Protein AF-D8S0X8-F1 (afdb_monomer_lite)

Structure (mmCIF, N/CA/C/O backbone):
data_AF-D8S0X8-F1
#
_entry.id   AF-D8S0X8-F1
#
loop_
_atom_site.group_PDB
_atom_site.id
_atom_site.type_symbol
_atom_site.label_atom_id
_atom_site.label_alt_id
_atom_site.label_comp_id
_atom_site.label_asym_id
_atom_site.label_entity_id
_atom_site.label_seq_id
_atom_site.pdbx_PDB_ins_code
_atom_site.Cartn_x
_atom_site.Cartn_y
_atom_site.Cartn_z
_atom_site.occupancy
_atom_site.B_iso_or_equiv
_atom_site.auth_seq_id
_atom_site.auth_comp_id
_atom_site.auth_asym_id
_atom_sit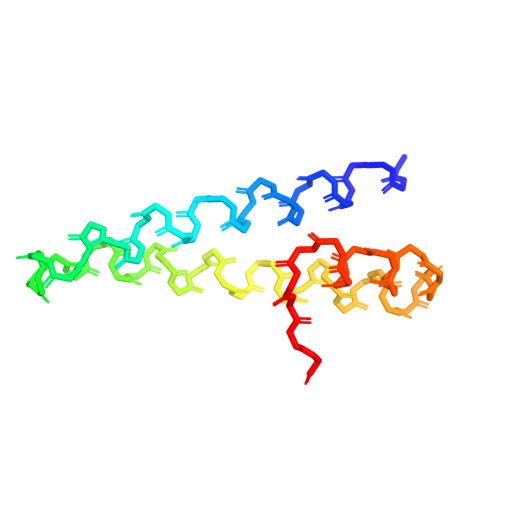e.auth_atom_id
_atom_s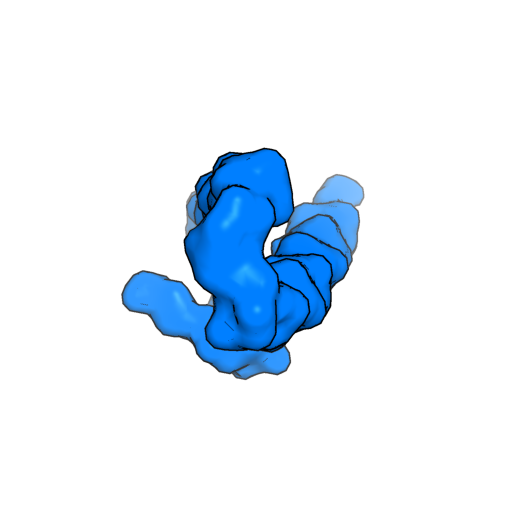ite.pdbx_PDB_model_num
ATOM 1 N N . SER A 1 1 ? 17.737 -11.671 -7.265 1.00 61.66 1 SER A N 1
ATOM 2 C CA . SER A 1 1 ? 17.440 -10.364 -6.626 1.00 61.66 1 SER A CA 1
ATOM 3 C C . SER A 1 1 ? 16.143 -9.719 -7.131 1.00 61.66 1 SER A C 1
ATOM 5 O O . SER A 1 1 ? 15.331 -9.340 -6.299 1.00 61.66 1 SER A O 1
ATOM 7 N N . ARG A 1 2 ? 15.889 -9.636 -8.451 1.00 57.88 2 ARG A N 1
ATOM 8 C CA . ARG A 1 2 ? 14.714 -8.950 -9.047 1.00 57.88 2 ARG A CA 1
ATOM 9 C C . ARG A 1 2 ? 13.338 -9.529 -8.666 1.00 57.88 2 ARG A C 1
ATOM 11 O O . ARG A 1 2 ? 12.477 -8.783 -8.213 1.00 57.88 2 ARG A O 1
ATOM 18 N N . GLY A 1 3 ? 13.150 -10.850 -8.751 1.00 75.19 3 GLY A N 1
ATOM 19 C CA . GLY A 1 3 ? 11.870 -11.495 -8.400 1.00 75.19 3 GLY A CA 1
ATOM 20 C C . GLY A 1 3 ? 11.460 -11.327 -6.929 1.00 75.19 3 GLY A C 1
ATOM 21 O O . GLY A 1 3 ? 10.275 -11.240 -6.619 1.00 75.19 3 GLY A O 1
ATOM 22 N N . LYS A 1 4 ? 12.441 -11.180 -6.026 1.00 87.69 4 LYS A N 1
ATOM 23 C CA . LYS A 1 4 ? 12.205 -10.994 -4.587 1.00 87.69 4 LYS A CA 1
ATOM 24 C 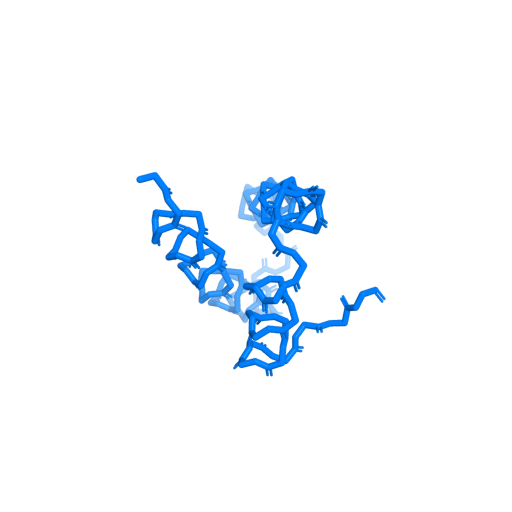C . LYS A 1 4 ? 11.498 -9.668 -4.292 1.00 87.69 4 LYS A C 1
ATOM 26 O O . LYS A 1 4 ? 10.602 -9.645 -3.456 1.00 87.69 4 LYS A O 1
ATOM 31 N N . THR A 1 5 ? 11.853 -8.578 -4.978 1.00 91.44 5 THR A N 1
ATOM 32 C CA . THR A 1 5 ? 11.245 -7.262 -4.716 1.00 91.44 5 THR A CA 1
ATOM 33 C C . THR A 1 5 ? 9.783 -7.222 -5.153 1.00 91.44 5 THR A C 1
ATOM 35 O O . THR A 1 5 ? 8.930 -6.833 -4.358 1.00 91.44 5 THR A O 1
ATOM 38 N N . SER A 1 6 ? 9.465 -7.687 -6.365 1.00 91.75 6 SER A N 1
ATOM 39 C CA . SER A 1 6 ? 8.077 -7.751 -6.849 1.00 91.75 6 SER A CA 1
ATOM 40 C C . SER A 1 6 ? 7.210 -8.679 -5.992 1.00 91.75 6 SER A C 1
ATOM 42 O O . SER A 1 6 ? 6.078 -8.327 -5.660 1.00 91.75 6 SER A O 1
ATOM 44 N N . PHE A 1 7 ? 7.758 -9.819 -5.552 1.00 94.12 7 PHE A N 1
ATOM 45 C CA . PHE A 1 7 ? 7.087 -10.722 -4.614 1.00 94.12 7 PHE A CA 1
ATOM 46 C C . PHE A 1 7 ? 6.761 -10.035 -3.280 1.00 94.12 7 PHE A C 1
ATOM 48 O O . PHE A 1 7 ? 5.630 -10.110 -2.803 1.00 94.12 7 PHE A O 1
ATOM 55 N N . VAL A 1 8 ? 7.718 -9.303 -2.698 1.00 95.69 8 VAL A N 1
ATOM 56 C CA . VAL A 1 8 ? 7.494 -8.563 -1.445 1.00 95.69 8 VAL A CA 1
ATOM 57 C C . VAL A 1 8 ? 6.415 -7.490 -1.614 1.00 95.69 8 VAL A C 1
ATOM 59 O O . VAL A 1 8 ? 5.574 -7.338 -0.729 1.00 95.69 8 VAL A O 1
ATOM 62 N N . VAL A 1 9 ? 6.382 -6.776 -2.744 1.00 96.12 9 VAL A N 1
ATOM 63 C CA . VAL A 1 9 ? 5.328 -5.785 -3.029 1.00 96.12 9 VAL A CA 1
ATOM 64 C C . VAL A 1 9 ? 3.948 -6.447 -3.105 1.00 96.12 9 VAL A C 1
ATOM 66 O O . VAL A 1 9 ? 2.991 -5.931 -2.517 1.00 96.12 9 VAL A O 1
ATOM 69 N N . ALA A 1 10 ? 3.837 -7.596 -3.774 1.00 95.19 10 ALA A N 1
ATOM 70 C CA . ALA A 1 10 ? 2.587 -8.349 -3.866 1.00 95.19 10 ALA A CA 1
ATOM 71 C C . ALA A 1 10 ? 2.118 -8.847 -2.487 1.00 95.19 10 ALA A C 1
ATOM 73 O O . ALA A 1 10 ? 0.968 -8.618 -2.107 1.00 95.19 10 ALA A O 1
ATOM 74 N N . LEU A 1 11 ? 3.022 -9.436 -1.697 1.00 97.19 11 LEU A N 1
ATOM 75 C CA . LEU A 1 11 ? 2.730 -9.916 -0.345 1.00 97.19 11 LEU A CA 1
ATOM 76 C C . LEU A 1 11 ? 2.266 -8.783 0.580 1.00 97.19 11 LEU A C 1
ATOM 78 O O . LEU A 1 11 ? 1.256 -8.916 1.271 1.00 97.19 11 LEU A O 1
ATOM 82 N N . LEU A 1 12 ? 2.980 -7.653 0.581 1.00 97.69 12 LEU A N 1
ATOM 83 C CA . LEU A 1 12 ? 2.594 -6.480 1.367 1.00 97.69 12 LEU A CA 1
ATOM 84 C C . LEU A 1 12 ? 1.230 -5.952 0.929 1.00 97.69 12 LEU A C 1
ATOM 86 O O . LEU A 1 12 ? 0.422 -5.595 1.776 1.00 97.69 12 LEU A O 1
ATOM 90 N N . THR A 1 13 ? 0.944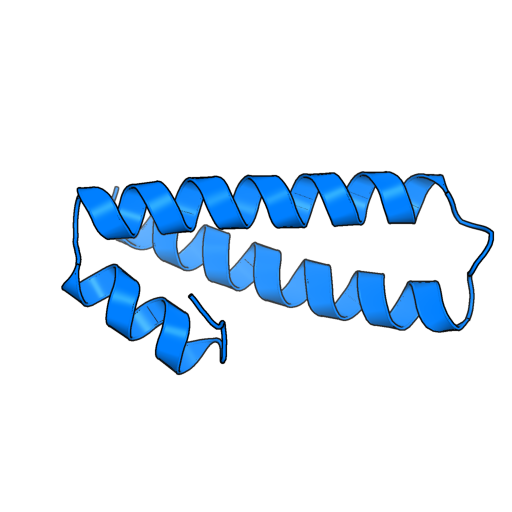 -5.942 -0.373 1.00 97.75 13 THR A N 1
ATOM 91 C CA . THR A 1 13 ? -0.353 -5.489 -0.891 1.00 97.75 13 THR A CA 1
ATOM 92 C C . THR A 1 13 ? -1.503 -6.355 -0.385 1.00 97.75 13 THR A C 1
ATOM 94 O O . THR A 1 13 ? -2.512 -5.805 0.052 1.00 97.75 13 THR A O 1
ATOM 97 N N . GLN A 1 14 ? -1.345 -7.681 -0.373 1.00 97.25 14 GLN A N 1
ATOM 98 C CA . GLN A 1 14 ? -2.361 -8.583 0.181 1.00 97.25 14 GLN A CA 1
ATOM 99 C C . GLN A 1 14 ? -2.565 -8.365 1.686 1.00 97.25 14 GLN A C 1
ATOM 101 O O . GLN A 1 14 ? -3.696 -8.212 2.143 1.00 97.25 14 GLN A O 1
ATOM 106 N N . ARG A 1 15 ? -1.478 -8.242 2.459 1.00 97.69 15 ARG A N 1
ATOM 107 C CA . ARG A 1 15 ? -1.558 -7.982 3.908 1.00 97.69 15 ARG A CA 1
ATOM 108 C C . ARG A 1 15 ? -2.187 -6.630 4.238 1.00 97.69 15 ARG A C 1
ATOM 110 O O . ARG A 1 15 ? -2.997 -6.547 5.152 1.00 97.69 15 ARG A O 1
ATOM 117 N N . ILE A 1 16 ? -1.847 -5.586 3.481 1.00 98.12 16 ILE A N 1
ATOM 118 C CA . ILE A 1 16 ? -2.446 -4.252 3.612 1.00 98.12 16 ILE A CA 1
ATOM 119 C C . ILE A 1 16 ? -3.956 -4.334 3.387 1.00 98.12 16 ILE A C 1
ATOM 121 O O . ILE A 1 16 ? -4.701 -3.799 4.200 1.00 98.12 16 ILE A O 1
ATOM 125 N N . LYS A 1 17 ? -4.414 -5.024 2.330 1.00 97.69 17 LYS A N 1
ATOM 126 C CA . LYS A 1 17 ? -5.851 -5.212 2.061 1.00 97.69 17 LYS A CA 1
ATOM 127 C C . LYS A 1 17 ? -6.551 -5.921 3.221 1.00 97.69 17 LYS A C 1
ATOM 129 O O . LYS A 1 17 ? -7.574 -5.436 3.689 1.00 97.69 17 LYS A O 1
ATOM 134 N N . TYR A 1 18 ? -5.971 -7.013 3.715 1.00 97.62 18 TYR A N 1
ATOM 135 C CA . TYR A 1 18 ? -6.516 -7.765 4.846 1.00 97.62 18 TYR A CA 1
ATOM 136 C C . TYR A 1 18 ? -6.643 -6.908 6.116 1.00 97.62 18 TYR A C 1
ATOM 138 O O . TYR A 1 18 ? -7.732 -6.785 6.675 1.00 97.62 18 TYR A O 1
ATOM 146 N N . VAL A 1 19 ? -5.555 -6.253 6.541 1.00 97.62 19 VAL A N 1
ATOM 147 C CA . VAL A 1 19 ? -5.547 -5.436 7.767 1.00 97.62 19 VAL A CA 1
ATOM 148 C C . VAL A 1 19 ? -6.438 -4.202 7.623 1.00 97.62 19 VAL A C 1
ATOM 150 O O . VAL A 1 19 ? -7.138 -3.841 8.565 1.00 97.62 19 VAL A O 1
ATOM 153 N N . ALA A 1 20 ? -6.469 -3.570 6.448 1.00 97.31 20 ALA A N 1
ATOM 154 C CA . ALA A 1 20 ? -7.362 -2.443 6.194 1.00 97.31 20 ALA A CA 1
ATOM 155 C C . ALA A 1 20 ? -8.841 -2.841 6.315 1.00 97.31 20 ALA A C 1
ATOM 157 O O . ALA A 1 20 ? -9.619 -2.070 6.870 1.00 97.31 20 ALA A O 1
ATOM 158 N N . THR A 1 21 ? -9.226 -4.032 5.843 1.00 97.69 21 THR A N 1
ATOM 159 C CA . THR A 1 21 ? -10.585 -4.561 6.036 1.00 97.69 21 THR A CA 1
ATOM 160 C C . THR A 1 21 ? -10.865 -4.838 7.510 1.00 97.69 21 THR A C 1
ATOM 162 O O . THR A 1 21 ? -11.864 -4.345 8.018 1.00 97.69 21 THR A O 1
ATOM 165 N N . HIS A 1 22 ? -9.964 -5.525 8.220 1.00 96.56 22 HIS A N 1
ATOM 166 C CA . HIS A 1 22 ? -10.111 -5.804 9.656 1.00 96.56 22 HIS A CA 1
ATOM 167 C C . HIS A 1 22 ? -10.314 -4.529 10.499 1.00 96.56 22 HIS A C 1
ATOM 169 O O . HIS A 1 22 ? -11.132 -4.496 11.419 1.00 96.56 22 HIS A O 1
ATOM 175 N N . LEU A 1 23 ? -9.604 -3.450 10.162 1.00 97.81 23 LEU A N 1
ATOM 176 C CA . LEU A 1 23 ? -9.689 -2.170 10.868 1.00 97.81 23 LEU A CA 1
ATOM 177 C C . LEU A 1 23 ? -10.996 -1.399 10.633 1.00 97.81 23 LEU A C 1
ATOM 179 O O . LEU A 1 23 ? -11.276 -0.479 11.403 1.00 97.81 23 LEU A O 1
ATOM 183 N N . LYS A 1 24 ? -11.799 -1.746 9.614 1.00 96.88 24 LYS A N 1
ATOM 184 C CA . LYS A 1 24 ? -13.122 -1.124 9.413 1.00 96.88 24 LYS A CA 1
ATOM 185 C C . LYS A 1 24 ? -14.037 -1.376 10.611 1.00 96.88 24 LYS A C 1
ATOM 187 O O . LYS A 1 24 ? -14.700 -0.442 11.064 1.00 96.88 24 LYS A O 1
ATOM 192 N N . ASP A 1 25 ? -13.972 -2.590 11.152 1.00 97.19 25 ASP A N 1
ATOM 193 C CA . ASP A 1 25 ? -14.763 -3.021 12.306 1.00 97.19 25 ASP A CA 1
ATOM 194 C C . ASP A 1 25 ? -14.022 -2.763 13.632 1.00 97.19 25 ASP A C 1
ATOM 196 O O . ASP A 1 25 ? -14.639 -2.544 14.670 1.00 97.19 25 ASP A O 1
ATOM 200 N N . ASN A 1 26 ? -12.685 -2.684 13.594 1.00 96.56 26 ASN A N 1
ATOM 201 C CA . ASN A 1 26 ? -11.818 -2.558 14.773 1.00 96.56 26 ASN A CA 1
ATOM 202 C C . ASN A 1 26 ? -11.114 -1.193 14.850 1.00 96.56 26 ASN A C 1
ATOM 204 O O . ASN A 1 26 ? -9.891 -1.094 14.964 1.00 96.56 26 ASN A O 1
ATOM 208 N N . LYS A 1 27 ? -11.886 -0.100 14.810 1.00 94.62 27 LYS A N 1
ATOM 209 C CA . LYS A 1 27 ? -11.353 1.280 14.723 1.00 94.62 27 LYS A CA 1
ATOM 210 C C . LYS A 1 27 ? -10.421 1.693 15.874 1.00 94.62 27 LYS A C 1
ATOM 212 O O . LYS A 1 27 ? -9.637 2.623 15.703 1.00 94.62 27 LYS A O 1
ATOM 217 N N . LYS A 1 28 ? -10.502 1.031 17.034 1.00 97.50 28 LYS A N 1
ATOM 218 C CA . LYS A 1 28 ? -9.657 1.298 18.215 1.00 97.50 28 LYS A CA 1
ATOM 219 C C . LYS A 1 28 ? -8.401 0.421 18.290 1.00 97.50 28 LYS A C 1
ATOM 221 O O . LYS A 1 28 ? -7.603 0.599 19.206 1.00 97.50 28 LYS A O 1
ATOM 226 N N . ASP A 1 29 ? -8.184 -0.490 17.340 1.00 97.56 29 ASP A N 1
ATOM 227 C CA . ASP A 1 29 ? -6.940 -1.262 17.278 1.00 97.56 29 ASP A CA 1
ATOM 228 C C . ASP A 1 29 ? -5.794 -0.408 16.705 1.00 97.56 29 ASP A C 1
ATOM 230 O O . ASP A 1 29 ? -5.421 -0.462 15.527 1.00 97.56 29 ASP A O 1
ATOM 234 N N . PHE A 1 30 ? -5.216 0.418 17.575 1.00 97.56 30 PHE A N 1
ATOM 235 C CA . PHE A 1 30 ? -4.099 1.294 17.235 1.00 97.56 30 PHE A CA 1
ATOM 236 C C . PHE A 1 30 ? -2.808 0.525 16.924 1.00 97.56 30 PHE A C 1
ATOM 238 O O . PHE A 1 30 ? -1.939 1.047 16.222 1.00 97.56 30 PHE A O 1
ATOM 245 N N . SER A 1 31 ? -2.662 -0.706 17.422 1.00 97.62 31 SER A N 1
ATOM 246 C CA . SER A 1 31 ? -1.489 -1.534 17.138 1.00 97.62 31 SER A CA 1
ATOM 247 C C . SER A 1 31 ? -1.489 -1.976 15.676 1.00 97.62 31 SER A C 1
ATOM 249 O O . SER A 1 31 ? -0.525 -1.719 14.945 1.00 97.62 31 SER A O 1
ATOM 251 N N . SER A 1 32 ? -2.617 -2.515 15.207 1.00 96.31 32 SER A N 1
ATOM 252 C CA . SER A 1 32 ? -2.808 -2.893 13.805 1.00 96.31 32 SER A CA 1
ATOM 253 C C . SER A 1 32 ? -2.742 -1.689 12.867 1.00 96.31 32 SER A C 1
ATOM 255 O O . SER A 1 32 ? -2.159 -1.792 11.787 1.00 96.31 32 SER A O 1
ATOM 257 N N . GLN A 1 33 ? -3.235 -0.513 13.276 1.00 98.00 33 GLN A N 1
ATOM 258 C CA . GLN A 1 33 ? -3.072 0.723 12.495 1.00 98.00 33 GLN A CA 1
ATOM 259 C C . GLN A 1 33 ? -1.600 1.106 12.296 1.00 98.00 33 GLN A C 1
ATOM 261 O O . GLN A 1 33 ? -1.200 1.458 11.183 1.00 98.00 33 GLN A O 1
ATOM 266 N N . ARG A 1 34 ? -0.772 1.023 13.347 1.00 98.12 34 ARG A N 1
ATOM 267 C CA . ARG A 1 34 ? 0.675 1.271 13.228 1.00 98.12 34 ARG A CA 1
ATOM 268 C C . ARG A 1 34 ? 1.337 0.255 12.300 1.00 98.12 34 ARG A C 1
ATOM 270 O O . ARG A 1 34 ? 2.108 0.648 11.424 1.00 98.12 34 ARG A O 1
ATOM 277 N N . GLY A 1 35 ? 0.992 -1.026 12.437 1.00 98.12 35 GLY A N 1
ATOM 278 C CA . GLY A 1 35 ? 1.478 -2.089 11.554 1.00 98.12 35 GLY A CA 1
ATOM 279 C C . GLY A 1 35 ? 1.101 -1.856 10.088 1.00 98.12 35 GLY A C 1
ATOM 280 O O . GLY A 1 35 ? 1.949 -1.964 9.201 1.00 98.12 35 GLY A O 1
ATOM 281 N N . LEU A 1 36 ? -0.145 -1.451 9.827 1.00 98.31 36 LEU A N 1
ATOM 282 C CA . LEU A 1 36 ? -0.626 -1.102 8.492 1.00 98.31 36 LEU A CA 1
ATOM 283 C C . LEU A 1 36 ? 0.201 0.031 7.874 1.00 98.31 36 LEU A C 1
ATOM 285 O O . LEU A 1 36 ? 0.683 -0.114 6.749 1.00 98.31 36 LEU A O 1
ATOM 289 N N . ARG A 1 37 ? 0.420 1.126 8.615 1.00 98.25 37 ARG A N 1
ATOM 290 C CA . ARG A 1 37 ? 1.242 2.261 8.156 1.00 98.25 37 ARG A CA 1
ATOM 291 C C . ARG A 1 37 ? 2.666 1.819 7.818 1.00 98.25 37 ARG A C 1
ATOM 293 O O . ARG A 1 37 ? 3.162 2.131 6.739 1.00 98.25 37 ARG A O 1
ATOM 300 N N . ALA A 1 38 ? 3.292 1.018 8.679 1.00 98.38 38 ALA A N 1
ATOM 301 C CA . ALA A 1 38 ? 4.633 0.491 8.431 1.00 98.38 38 ALA A CA 1
ATOM 302 C C . ALA A 1 38 ? 4.701 -0.384 7.162 1.00 98.38 38 ALA A C 1
ATOM 304 O O . ALA A 1 38 ? 5.658 -0.292 6.389 1.00 98.38 38 ALA A O 1
ATOM 305 N N . MET A 1 39 ? 3.678 -1.208 6.905 1.00 98.38 39 MET A N 1
ATOM 306 C CA . MET A 1 39 ? 3.596 -2.011 5.679 1.00 98.38 39 MET A CA 1
ATOM 307 C C . MET A 1 39 ? 3.431 -1.149 4.423 1.00 98.38 39 MET A C 1
ATOM 309 O O . MET A 1 39 ? 4.077 -1.435 3.411 1.00 98.38 39 MET A O 1
ATOM 313 N N . VAL A 1 40 ? 2.608 -0.096 4.481 1.00 97.69 40 VAL A N 1
ATOM 314 C CA . VAL A 1 40 ? 2.432 0.862 3.376 1.00 97.69 40 VAL A CA 1
ATOM 315 C C . VAL A 1 40 ? 3.761 1.541 3.040 1.00 97.69 40 VAL A C 1
ATOM 317 O O . VAL A 1 40 ? 4.175 1.515 1.878 1.00 97.69 40 VAL A O 1
ATOM 320 N N . GLU A 1 41 ? 4.480 2.044 4.046 1.00 97.94 41 GLU A N 1
ATOM 321 C CA . GLU A 1 41 ? 5.791 2.676 3.856 1.00 97.94 41 GLU A CA 1
ATOM 322 C C . GLU A 1 41 ? 6.831 1.702 3.295 1.00 97.94 41 GLU A C 1
ATOM 324 O O . GLU A 1 41 ? 7.577 2.027 2.366 1.00 97.94 41 GLU A O 1
ATOM 329 N N . LYS A 1 42 ? 6.859 0.459 3.787 1.00 97.88 42 LYS A N 1
ATOM 330 C CA . LYS A 1 42 ? 7.761 -0.570 3.258 1.00 97.88 42 LYS A CA 1
ATOM 331 C C . LYS A 1 42 ? 7.458 -0.892 1.793 1.00 97.88 42 LYS A C 1
ATOM 333 O O . LYS A 1 42 ? 8.383 -0.990 0.986 1.00 97.88 42 LYS A O 1
ATOM 338 N N . ARG A 1 43 ? 6.177 -1.015 1.424 1.00 97.56 43 ARG A N 1
ATOM 339 C CA . ARG A 1 43 ? 5.757 -1.236 0.032 1.00 97.56 43 ARG A CA 1
ATOM 340 C C . ARG A 1 43 ? 6.203 -0.076 -0.857 1.00 97.56 43 ARG A C 1
ATOM 342 O O . ARG A 1 43 ? 6.761 -0.326 -1.923 1.00 97.56 43 ARG A O 1
ATOM 349 N N . LYS A 1 44 ? 6.020 1.167 -0.398 1.00 96.56 44 LYS A N 1
ATOM 350 C CA . LYS A 1 44 ? 6.458 2.378 -1.107 1.00 96.56 44 LYS A CA 1
ATOM 351 C C . LYS A 1 44 ? 7.964 2.360 -1.372 1.00 96.56 44 LYS A C 1
ATOM 353 O O . LYS A 1 44 ? 8.376 2.560 -2.509 1.00 96.56 44 LYS A O 1
ATOM 358 N N . LYS A 1 45 ? 8.790 2.017 -0.377 1.00 96.81 45 LYS A N 1
ATOM 359 C CA . LYS A 1 45 ? 10.252 1.892 -0.551 1.00 96.81 45 LYS A CA 1
ATOM 360 C C . LYS A 1 45 ? 10.636 0.857 -1.615 1.00 96.81 45 LYS A C 1
ATOM 362 O O . LYS A 1 45 ? 11.509 1.121 -2.438 1.00 96.81 45 LYS A O 1
ATOM 367 N N . HIS A 1 46 ? 9.974 -0.301 -1.637 1.00 96.38 46 HIS A N 1
ATOM 368 C CA . HIS A 1 46 ? 10.230 -1.324 -2.657 1.00 96.38 46 HIS A CA 1
ATOM 369 C C . HIS A 1 46 ? 9.786 -0.892 -4.061 1.00 96.38 46 HIS A C 1
ATOM 371 O O . HIS A 1 46 ? 10.499 -1.163 -5.026 1.00 96.38 46 HIS A O 1
ATOM 377 N N . LEU A 1 47 ? 8.656 -0.190 -4.179 1.00 95.94 47 LEU A N 1
ATOM 378 C CA . LEU A 1 47 ? 8.199 0.383 -5.446 1.00 95.94 47 LEU A CA 1
ATOM 379 C C . LEU A 1 47 ? 9.163 1.451 -5.969 1.00 95.94 47 LEU A C 1
ATOM 381 O O . LEU A 1 47 ? 9.542 1.388 -7.132 1.00 95.94 47 LEU A O 1
ATOM 385 N N . LEU A 1 48 ? 9.637 2.364 -5.114 1.00 95.81 48 LEU A N 1
ATOM 386 C CA . LEU A 1 48 ? 10.641 3.367 -5.488 1.00 95.81 48 LEU A CA 1
ATOM 387 C C . LEU A 1 48 ? 11.952 2.721 -5.950 1.00 95.81 48 LEU A C 1
ATOM 389 O O . LEU A 1 48 ? 12.550 3.152 -6.936 1.00 95.81 48 LEU A O 1
ATOM 393 N N . TYR A 1 49 ? 12.383 1.649 -5.279 1.00 95.06 49 TYR A N 1
ATOM 394 C CA . TYR A 1 49 ? 13.543 0.879 -5.719 1.00 95.06 49 TYR A CA 1
ATOM 395 C C . TYR A 1 49 ? 13.326 0.268 -7.109 1.00 95.06 49 TYR A C 1
ATOM 397 O O . TYR A 1 49 ? 14.206 0.396 -7.961 1.00 95.06 49 TYR A O 1
ATOM 405 N N . LEU A 1 50 ? 12.169 -0.357 -7.365 1.00 94.12 50 LEU A N 1
ATOM 406 C CA . LEU A 1 50 ? 11.832 -0.882 -8.693 1.00 94.12 50 LEU A CA 1
ATOM 407 C C . LEU A 1 50 ? 11.797 0.238 -9.732 1.00 94.12 50 LEU A C 1
ATOM 409 O O . LEU A 1 50 ? 12.443 0.109 -10.760 1.00 94.12 50 LEU A O 1
ATOM 413 N N . ARG A 1 51 ? 11.148 1.368 -9.441 1.00 95.00 51 ARG A N 1
ATOM 414 C CA . ARG A 1 51 ? 11.076 2.522 -10.347 1.00 95.00 51 ARG A CA 1
ATOM 415 C C . ARG A 1 51 ? 12.463 3.023 -10.759 1.00 95.00 51 ARG A C 1
ATOM 417 O O . ARG A 1 51 ? 12.669 3.323 -11.928 1.00 95.00 51 ARG A O 1
ATOM 424 N N . ARG A 1 52 ? 13.421 3.068 -9.824 1.00 95.62 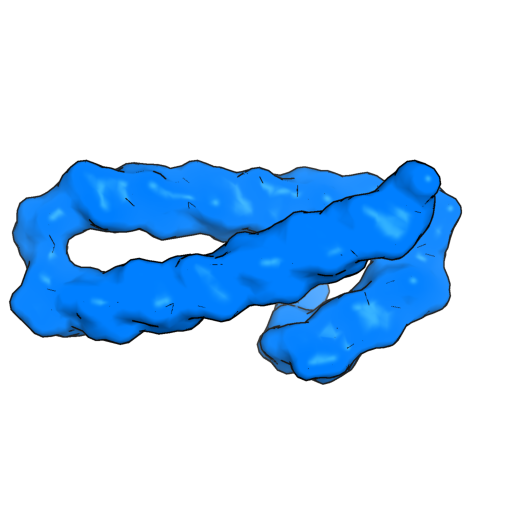52 ARG A N 1
ATOM 425 C CA . ARG A 1 52 ? 14.806 3.503 -10.090 1.00 95.62 52 ARG A CA 1
ATOM 426 C C . ARG A 1 52 ? 15.647 2.461 -10.831 1.00 95.62 52 ARG A C 1
ATOM 428 O O . ARG A 1 52 ? 16.529 2.832 -11.590 1.00 95.62 52 ARG A O 1
ATOM 435 N N . THR A 1 53 ? 15.441 1.174 -10.559 1.00 95.12 53 THR A N 1
ATOM 436 C CA . THR A 1 53 ? 16.351 0.105 -11.022 1.00 95.12 53 THR A CA 1
ATOM 437 C C . THR A 1 53 ? 15.813 -0.717 -12.186 1.00 95.12 53 THR A C 1
ATOM 439 O O . THR A 1 53 ? 16.587 -1.356 -12.892 1.00 95.12 53 THR A O 1
ATOM 442 N N . ASN A 1 54 ? 14.494 -0.753 -12.371 1.00 93.62 54 ASN A N 1
ATOM 443 C CA . ASN A 1 54 ? 13.814 -1.540 -13.389 1.00 93.62 54 ASN A CA 1
ATOM 444 C C . ASN A 1 54 ? 12.392 -0.998 -13.632 1.00 93.62 54 ASN A C 1
ATOM 446 O O . ASN A 1 54 ? 11.411 -1.458 -13.034 1.00 93.62 54 ASN A O 1
ATOM 450 N N . MET A 1 55 ? 12.296 -0.020 -14.532 1.00 94.62 55 MET A N 1
ATOM 451 C CA . MET A 1 55 ? 11.041 0.658 -14.864 1.00 94.62 55 MET A CA 1
ATOM 452 C C . MET A 1 55 ? 9.966 -0.299 -15.408 1.00 94.62 55 MET A C 1
ATOM 454 O O . MET A 1 55 ? 8.790 -0.145 -15.081 1.00 94.62 55 MET A O 1
ATOM 458 N N . ASP A 1 56 ? 10.341 -1.318 -16.183 1.00 94.12 56 ASP A N 1
ATOM 459 C CA . ASP A 1 56 ? 9.374 -2.269 -16.750 1.00 94.12 56 ASP A CA 1
ATOM 460 C C . ASP A 1 56 ? 8.725 -3.126 -15.664 1.00 94.12 56 ASP A C 1
ATOM 462 O O . ASP A 1 56 ? 7.502 -3.253 -15.599 1.00 94.12 56 ASP A O 1
ATOM 466 N N . SER A 1 57 ? 9.531 -3.651 -14.737 1.00 92.38 57 SER A N 1
ATOM 467 C CA . SER A 1 57 ? 9.022 -4.403 -13.586 1.00 92.38 57 SER A CA 1
ATOM 468 C C . SER A 1 57 ? 8.138 -3.530 -12.703 1.00 92.38 57 SER A C 1
ATOM 470 O O . SER A 1 57 ? 7.119 -4.005 -12.208 1.00 92.38 57 SER A O 1
ATOM 472 N N . TYR A 1 58 ? 8.502 -2.259 -12.519 1.00 94.75 58 TYR A N 1
ATOM 473 C CA . TYR A 1 58 ? 7.678 -1.292 -11.806 1.00 94.75 58 TYR A CA 1
ATOM 474 C C . TYR A 1 58 ? 6.293 -1.140 -12.455 1.00 94.75 58 TYR A C 1
ATOM 476 O O . TYR A 1 58 ? 5.290 -1.391 -11.784 1.00 94.75 58 TYR A O 1
ATOM 484 N N . LYS A 1 59 ? 6.236 -0.838 -13.761 1.00 94.75 59 LYS A N 1
ATOM 485 C CA . LYS A 1 59 ? 4.987 -0.694 -14.533 1.00 94.75 59 LYS A CA 1
ATOM 486 C C . LYS A 1 59 ? 4.108 -1.943 -14.451 1.00 94.75 59 LYS A C 1
ATOM 488 O O . LYS A 1 59 ? 2.912 -1.848 -14.180 1.00 94.75 59 LYS A O 1
ATOM 493 N N . VAL A 1 60 ? 4.703 -3.124 -14.623 1.00 94.06 60 VAL A N 1
ATOM 494 C CA . VAL A 1 60 ? 3.987 -4.405 -14.529 1.00 94.06 60 VAL A CA 1
A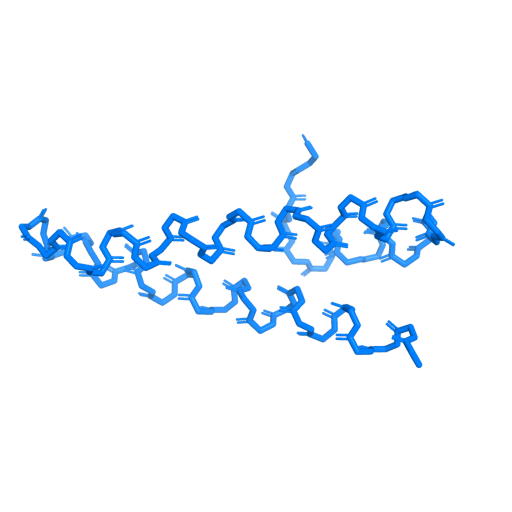TOM 495 C C . VAL A 1 60 ? 3.400 -4.612 -13.132 1.00 94.06 60 VAL A C 1
ATOM 497 O O . VAL A 1 60 ? 2.254 -5.039 -13.002 1.00 94.06 60 VAL A O 1
ATOM 500 N N . VAL A 1 61 ? 4.166 -4.319 -12.077 1.00 93.56 61 VAL A N 1
ATOM 501 C CA . VAL A 1 61 ? 3.730 -4.517 -10.687 1.00 93.56 61 VAL A CA 1
ATOM 502 C C . VAL A 1 61 ? 2.597 -3.565 -10.311 1.00 93.56 61 VAL A C 1
ATOM 504 O O . VAL A 1 61 ? 1.608 -4.027 -9.740 1.00 93.56 61 VAL A O 1
ATOM 507 N N . ILE A 1 62 ? 2.699 -2.270 -10.632 1.00 94.69 62 ILE A N 1
ATOM 508 C CA . ILE A 1 62 ? 1.636 -1.304 -10.304 1.00 94.69 62 ILE A CA 1
ATOM 509 C C . ILE A 1 62 ? 0.336 -1.633 -11.046 1.00 94.69 62 ILE A C 1
ATOM 511 O O . ILE A 1 62 ? -0.722 -1.644 -10.418 1.00 94.69 62 ILE A O 1
ATOM 515 N N . ALA A 1 63 ? 0.422 -2.022 -12.325 1.00 95.00 63 ALA A N 1
ATOM 516 C CA . ALA A 1 63 ? -0.734 -2.400 -13.131 1.00 95.00 63 ALA A CA 1
ATOM 517 C C . ALA A 1 63 ? -1.410 -3.668 -12.588 1.00 95.00 63 ALA A C 1
ATOM 519 O O . ALA A 1 63 ? -2.608 -3.663 -12.315 1.00 95.00 63 ALA A O 1
ATOM 520 N N . LYS A 1 64 ? -0.638 -4.738 -12.340 1.00 93.62 64 LYS A N 1
ATOM 521 C CA . LYS A 1 64 ? -1.171 -6.011 -11.819 1.00 93.62 64 LYS A CA 1
ATOM 522 C C . LYS A 1 64 ? -1.814 -5.881 -10.440 1.00 93.62 64 LYS A C 1
ATOM 524 O O . LYS A 1 64 ? -2.738 -6.621 -10.123 1.00 93.62 64 LYS A O 1
ATOM 529 N N . LEU A 1 65 ? -1.300 -4.987 -9.598 1.00 94.06 65 LEU A N 1
ATOM 530 C CA . LEU A 1 65 ? -1.784 -4.817 -8.228 1.00 94.06 65 LEU A CA 1
ATOM 531 C C . LEU A 1 65 ? -2.835 -3.706 -8.085 1.00 94.06 65 LEU A C 1
ATOM 533 O O . LEU A 1 65 ? -3.367 -3.538 -6.984 1.00 94.06 65 LEU A O 1
ATOM 537 N N . GLY A 1 66 ? -3.138 -2.972 -9.163 1.00 92.75 66 GLY A N 1
ATOM 538 C CA . GLY A 1 66 ? -4.056 -1.831 -9.146 1.00 92.75 66 GLY A CA 1
ATOM 539 C C . GLY A 1 66 ? -3.568 -0.692 -8.247 1.00 92.75 66 GLY A C 1
ATOM 540 O O . GLY A 1 66 ? -4.371 -0.034 -7.587 1.00 92.75 66 GLY A O 1
ATOM 541 N N . LEU A 1 67 ? -2.249 -0.510 -8.146 1.00 91.19 67 LEU A N 1
ATOM 542 C CA . LEU A 1 67 ? -1.644 0.560 -7.357 1.00 91.19 67 LEU A CA 1
ATOM 543 C C . LEU A 1 67 ? -1.516 1.812 -8.222 1.00 91.19 67 LEU A C 1
ATOM 545 O O . LEU A 1 67 ? -1.129 1.725 -9.384 1.00 91.19 67 LEU A O 1
ATOM 549 N N . LYS A 1 68 ? -1.832 2.967 -7.638 1.00 82.19 68 LYS A N 1
ATOM 550 C CA . LYS A 1 68 ? -1.597 4.268 -8.265 1.00 82.19 68 LYS A CA 1
ATOM 551 C C . LYS A 1 68 ? -0.197 4.763 -7.893 1.00 82.19 68 LYS A C 1
ATOM 553 O O . LYS A 1 68 ? 0.251 4.497 -6.773 1.00 82.19 68 LYS A O 1
ATOM 558 N N . ASP A 1 69 ? 0.462 5.411 -8.850 1.00 63.03 69 ASP A N 1
ATOM 559 C CA . ASP A 1 69 ? 1.689 6.198 -8.640 1.00 63.03 69 ASP A CA 1
ATOM 560 C C . ASP A 1 69 ? 1.331 7.522 -7.948 1.00 63.03 69 ASP A C 1
ATOM 562 O O . ASP A 1 69 ? 0.288 8.105 -8.333 1.00 63.03 69 ASP A O 1
#

Secondary structure (DSSP, 8-state):
-HHHHHHHHHHHHHHHHHHHHHHHH-TT-HHHHHHHHHHHHHHHHHHHHHHHH-HHHHHHHHHHHT---

pLDDT: mean 93.91, std 7.93, range [57.88, 98.38]

Organism: Selaginella moellendorffii (NCBI:txid88036)

Radius of gyration: 13.07 Å; chains: 1; bounding box: 32×18×35 Å

Sequence (69 aa):
SRGKTSFVVALLTQRIKYVATHLKDNKKDFSSQRGLRAMVEKRKKHLLYLRRTNMDSYKVVIAKLGLKD

Foldseek 3Di:
DVVVLLVLLVVLLVVLVVLVVVCVVVVPPVVSVVVSVVSVVVSVVSLVVCVVPPVVSSVVSCVVSVHDD

InterPro domains:
  IPR000589 Small ribosomal subunit protein uS15 [PF00312] (3-68)
  IPR000589 Small ribosomal subunit protein uS15 [SM01387] (4-68)
  IPR000589 Small ribosomal subunit protein uS15 [cd00353] (2-66)
  IPR005290 Small ribosomal subunit protein uS15, bacteria [PTHR23321] (2-69)
  IPR005290 Small ribosomal subunit protein uS15, bacteria [TIGR00952] (3-68)
  IPR009068 uS15/NS1, RNA-binding domain superfamily [SSF47060] (3-68)